Protein AF-A0A957AL69-F1 (afdb_monomer)

Foldseek 3Di:
DDPPPDDDDDPVDDCVQLVVLVVQLLVQDDPVLNVQADDDPPDCLVVQDDPDPPRDHGHDDCVPDDPSSNVSVLSSQCSVDPVVRSVVVVVVVVVVVVVVVVVVVVVVD

Solvent-accessible surface area (backbone atoms only — not comparable to full-atom values): 6828 Å² total; per-residue (Å²): 134,74,83,76,81,76,71,91,72,87,83,86,74,76,62,61,63,38,51,54,29,46,54,52,28,56,68,60,45,53,72,72,53,43,66,46,56,58,72,66,95,84,44,68,69,80,7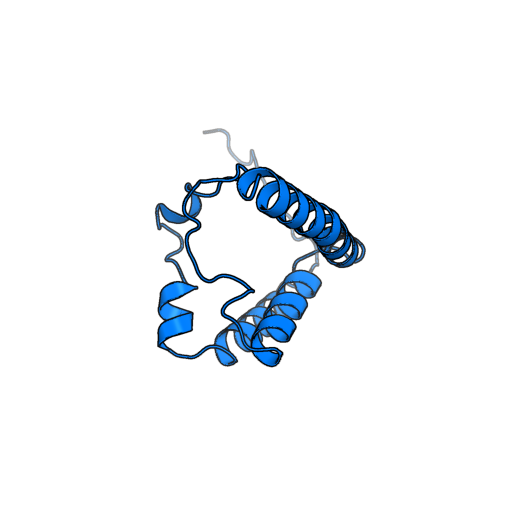3,64,76,71,94,61,89,88,64,81,74,82,57,68,58,76,84,79,44,54,72,71,38,40,50,30,49,49,48,27,45,45,53,69,36,58,89,65,43,38,61,49,55,56,57,57,50,50,60,56,51,52,52,53,50,53,54,54,57,63,74,74,110

Mean predicted aligned error: 5.56 Å

Radius of gyration: 17.89 Å; Cα contacts (8 Å, |Δi|>4): 41; chains: 1; bounding box: 32×36×59 Å

Secondary structure (DSSP, 8-state):
--TTSS--------SHHHHHHHHHHHHHS-HHHHHHH---TT-GGGG----STTSPPPS--TTSS-HHHHHHHHHHHHHHS-TTHHHHHHHHHHHHHHHHHHHHHHTT-

Structure (mmCIF, N/CA/C/O backbone):
data_AF-A0A957AL69-F1
#
_entry.id   AF-A0A957AL69-F1
#
loop_
_atom_site.group_PDB
_atom_site.id
_atom_site.type_symbol
_atom_site.label_atom_id
_atom_site.label_alt_id
_atom_site.label_comp_id
_atom_site.label_asym_id
_atom_site.label_entity_id
_atom_site.label_seq_id
_atom_site.pdbx_PDB_ins_code
_atom_site.Cartn_x
_atom_site.Cartn_y
_atom_site.Cartn_z
_atom_site.occupancy
_atom_site.B_iso_or_equiv
_atom_site.auth_seq_id
_atom_site.auth_comp_id
_atom_site.auth_asym_id
_atom_site.auth_atom_id
_atom_site.pdbx_PDB_model_num
ATOM 1 N N . MET A 1 1 ? 9.185 11.986 -33.113 1.00 76.38 1 MET A N 1
ATOM 2 C CA . MET A 1 1 ? 9.188 10.842 -32.175 1.00 76.38 1 MET A CA 1
ATOM 3 C C . MET A 1 1 ? 10.209 9.848 -32.711 1.00 76.38 1 MET A C 1
ATOM 5 O O . MET A 1 1 ? 10.148 9.580 -33.903 1.00 76.38 1 MET A O 1
ATOM 9 N N . ILE A 1 2 ? 11.194 9.415 -31.918 1.00 88.19 2 ILE A N 1
ATOM 10 C CA . ILE A 1 2 ? 12.228 8.470 -32.382 1.00 88.19 2 ILE A CA 1
ATOM 11 C C . ILE A 1 2 ? 11.647 7.048 -32.269 1.00 88.19 2 ILE A C 1
ATOM 13 O O . ILE A 1 2 ? 11.209 6.701 -31.169 1.00 88.19 2 ILE A O 1
ATOM 17 N N . PRO A 1 3 ? 11.593 6.250 -33.354 1.00 87.31 3 PRO A N 1
ATOM 18 C CA . PRO A 1 3 ? 11.172 4.850 -33.282 1.00 87.31 3 PRO A CA 1
ATOM 19 C C . PRO A 1 3 ? 12.051 4.056 -32.306 1.00 87.31 3 PRO A C 1
ATOM 21 O O . PRO A 1 3 ? 13.255 4.290 -32.248 1.00 87.31 3 PRO A O 1
ATOM 24 N N . ASP A 1 4 ? 11.453 3.143 -31.539 1.00 84.44 4 ASP A N 1
ATOM 25 C CA . ASP A 1 4 ? 12.160 2.202 -30.653 1.00 84.44 4 ASP A CA 1
ATOM 26 C C . ASP A 1 4 ? 13.076 2.830 -29.585 1.00 84.44 4 ASP A C 1
ATOM 28 O O . ASP A 1 4 ? 14.027 2.204 -29.127 1.00 84.44 4 ASP A O 1
ATOM 32 N N . LEU A 1 5 ? 12.787 4.055 -29.129 1.00 89.44 5 LEU A N 1
ATOM 33 C CA . LEU A 1 5 ? 13.567 4.703 -28.063 1.00 89.44 5 LEU A CA 1
ATOM 34 C C . LEU A 1 5 ? 13.468 3.964 -26.707 1.00 89.44 5 LEU A C 1
ATOM 36 O O . LEU A 1 5 ? 14.386 4.051 -25.895 1.00 89.44 5 LEU A O 1
ATOM 40 N N . PHE A 1 6 ? 12.375 3.222 -26.477 1.00 87.94 6 PHE A N 1
ATOM 41 C CA . PHE A 1 6 ? 12.136 2.413 -25.273 1.00 87.94 6 PHE A CA 1
ATOM 42 C C . PHE A 1 6 ? 11.544 1.042 -25.645 1.00 87.94 6 PHE A C 1
ATOM 44 O O . PHE A 1 6 ? 10.335 0.834 -25.512 1.00 87.94 6 PHE A O 1
ATOM 51 N N . PRO A 1 7 ? 12.365 0.109 -26.156 1.00 85.38 7 PRO A N 1
ATOM 52 C CA . PRO A 1 7 ? 11.895 -1.218 -26.529 1.00 85.38 7 PRO A CA 1
ATOM 53 C C . PRO A 1 7 ? 11.391 -1.981 -25.297 1.00 85.38 7 PRO A C 1
ATOM 55 O O . PRO A 1 7 ? 12.017 -1.980 -24.234 1.00 85.38 7 PRO A O 1
ATOM 58 N N . LEU A 1 8 ? 10.239 -2.642 -25.434 1.00 87.75 8 LEU A N 1
ATOM 59 C CA . LEU A 1 8 ? 9.688 -3.487 -24.377 1.00 87.75 8 LEU A CA 1
ATOM 60 C C . LEU A 1 8 ? 10.483 -4.794 -24.305 1.00 87.75 8 LEU A C 1
ATOM 62 O O . LEU A 1 8 ? 10.461 -5.599 -25.234 1.00 87.75 8 LEU A O 1
ATOM 66 N N . HIS A 1 9 ? 11.149 -5.023 -23.176 1.00 86.75 9 HIS A N 1
ATOM 67 C CA . HIS A 1 9 ? 11.858 -6.267 -22.895 1.00 86.75 9 HIS A CA 1
ATOM 68 C C . HIS A 1 9 ? 11.143 -7.051 -21.798 1.00 86.75 9 HIS A C 1
ATOM 70 O O . HIS A 1 9 ? 10.873 -6.529 -20.715 1.00 86.75 9 HIS A O 1
ATOM 76 N N . ALA A 1 10 ? 10.864 -8.328 -22.059 1.00 86.31 10 ALA A N 1
ATOM 77 C CA . ALA A 1 10 ? 10.359 -9.225 -21.033 1.00 86.31 10 ALA A CA 1
ATOM 78 C C . ALA A 1 10 ? 11.459 -9.481 -19.993 1.00 86.31 10 ALA A C 1
ATOM 80 O O . ALA A 1 10 ? 12.538 -9.965 -20.323 1.00 86.31 10 ALA A O 1
ATOM 81 N N . THR A 1 11 ? 11.177 -9.181 -18.728 1.00 85.38 11 THR A N 1
ATOM 82 C CA . THR A 1 11 ? 12.113 -9.420 -17.618 1.00 85.38 11 THR A CA 1
ATOM 83 C C . THR A 1 11 ? 12.021 -10.842 -17.061 1.00 85.38 11 THR A C 1
ATOM 85 O O . THR A 1 11 ? 12.822 -11.220 -16.213 1.00 85.38 11 THR A O 1
ATOM 88 N N . GLY A 1 12 ? 11.025 -11.628 -17.492 1.00 87.56 12 GLY A N 1
ATOM 89 C CA . GLY A 1 12 ? 10.726 -12.961 -16.951 1.00 87.56 12 GLY A CA 1
ATOM 90 C C . GLY A 1 12 ? 10.102 -12.949 -15.549 1.00 87.56 12 GLY A C 1
ATOM 91 O O . GLY A 1 12 ? 9.756 -14.004 -15.024 1.00 87.56 12 GLY A O 1
ATOM 92 N N . VAL A 1 13 ? 9.921 -11.770 -14.946 1.00 85.88 13 VAL A N 1
ATOM 93 C CA . VAL A 1 13 ? 9.309 -11.614 -13.624 1.00 85.88 13 VAL A CA 1
ATOM 94 C C . VAL A 1 13 ? 7.789 -11.585 -13.768 1.00 85.88 13 VAL A C 1
ATOM 96 O O . VAL A 1 13 ? 7.237 -10.754 -14.489 1.00 85.88 13 VAL A O 1
ATOM 99 N N . SER A 1 14 ? 7.102 -12.490 -13.070 1.00 90.94 14 SER A N 1
ATOM 100 C CA . SER A 1 14 ? 5.637 -12.524 -13.050 1.00 90.94 14 SER A CA 1
ATOM 101 C C . SER A 1 14 ? 5.069 -11.432 -12.146 1.00 90.94 14 SER A C 1
ATOM 103 O O . SER A 1 14 ? 5.496 -11.274 -11.005 1.00 90.94 14 SER A O 1
ATOM 105 N N . THR A 1 15 ? 4.036 -10.739 -12.620 1.00 92.88 15 THR A N 1
ATOM 106 C CA . THR A 1 15 ? 3.234 -9.797 -11.821 1.00 92.88 15 THR A CA 1
ATOM 107 C C . THR A 1 15 ? 2.103 -10.482 -11.045 1.00 92.88 15 THR A C 1
ATOM 109 O O . THR A 1 15 ? 1.413 -9.835 -10.258 1.00 92.88 15 THR A O 1
ATOM 112 N N . GLY A 1 16 ? 1.913 -11.794 -11.230 1.00 96.50 16 GLY A N 1
ATOM 113 C CA . GLY A 1 16 ? 0.860 -12.578 -10.577 1.00 96.50 16 GLY A CA 1
ATOM 114 C C . GLY A 1 16 ? 0.828 -12.449 -9.047 1.00 96.50 16 GLY A C 1
ATOM 115 O O . GLY A 1 16 ? -0.250 -12.189 -8.513 1.00 96.50 16 GLY A O 1
ATOM 116 N N . PRO A 1 17 ? 1.969 -12.562 -8.336 1.00 96.00 17 PRO A N 1
ATOM 117 C CA . PRO A 1 17 ? 2.004 -12.403 -6.881 1.00 96.00 17 PRO A CA 1
ATOM 118 C C . PRO A 1 17 ? 1.544 -11.019 -6.406 1.00 96.00 17 PRO A C 1
ATOM 120 O O . PRO A 1 17 ? 0.773 -10.925 -5.455 1.00 96.00 17 PRO A O 1
ATOM 123 N N . VAL A 1 18 ? 1.957 -9.950 -7.100 1.00 96.94 18 VAL A N 1
ATOM 124 C CA . VAL A 1 18 ? 1.544 -8.571 -6.783 1.00 96.94 18 VAL A CA 1
ATOM 125 C C . VAL A 1 18 ? 0.038 -8.407 -6.972 1.00 96.94 18 VAL A C 1
ATOM 127 O O . VAL A 1 18 ? -0.633 -7.852 -6.105 1.00 96.94 18 VAL A O 1
ATOM 130 N N . ARG A 1 19 ? -0.510 -8.943 -8.073 1.00 97.88 19 ARG A N 1
ATOM 131 C CA . ARG A 1 19 ? -1.953 -8.904 -8.342 1.00 97.88 19 ARG A CA 1
ATOM 132 C C . ARG A 1 19 ? -2.746 -9.616 -7.246 1.00 97.88 19 ARG A C 1
ATOM 134 O O . ARG A 1 19 ? -3.680 -9.033 -6.710 1.00 97.88 19 ARG A O 1
ATOM 141 N N . ALA A 1 20 ? -2.345 -10.835 -6.885 1.00 98.38 20 ALA A N 1
ATOM 142 C CA . ALA A 1 20 ? -3.022 -11.619 -5.854 1.00 98.38 20 ALA A CA 1
ATOM 143 C C . ALA A 1 20 ? -2.991 -10.924 -4.481 1.00 98.38 20 ALA A C 1
ATOM 145 O O . ALA A 1 20 ? -4.005 -10.878 -3.787 1.00 98.38 20 ALA A O 1
ATOM 146 N N . ALA A 1 21 ? -1.855 -10.327 -4.102 1.00 98.44 21 ALA A N 1
ATOM 147 C CA . ALA A 1 21 ? -1.755 -9.550 -2.868 1.00 98.44 21 ALA A CA 1
ATOM 148 C C . ALA A 1 21 ? -2.638 -8.288 -2.904 1.00 98.44 21 ALA A C 1
ATOM 150 O O . ALA A 1 21 ? -3.254 -7.938 -1.899 1.00 98.44 21 ALA A O 1
ATOM 151 N N . GLY A 1 22 ? -2.745 -7.632 -4.065 1.00 98.06 22 GLY A N 1
ATOM 152 C CA . GLY A 1 22 ? -3.633 -6.486 -4.266 1.00 98.06 22 GLY A CA 1
ATOM 153 C C . GLY A 1 22 ? -5.107 -6.859 -4.117 1.00 98.06 22 GLY A C 1
ATOM 154 O O . GLY A 1 22 ? -5.839 -6.196 -3.388 1.00 98.06 22 GLY A O 1
ATOM 155 N N . GLU A 1 23 ? -5.531 -7.958 -4.742 1.00 98.31 23 GLU A N 1
ATOM 156 C CA . GLU A 1 23 ? -6.887 -8.502 -4.606 1.00 98.31 23 GLU A CA 1
ATOM 157 C C . GLU A 1 23 ? -7.208 -8.851 -3.143 1.00 98.31 23 GLU A C 1
ATOM 159 O O . GLU A 1 23 ? -8.276 -8.489 -2.649 1.00 98.31 23 GLU A O 1
ATOM 164 N N . ALA A 1 24 ? -6.271 -9.481 -2.424 1.00 98.62 24 ALA A N 1
ATOM 165 C CA . ALA A 1 24 ? -6.426 -9.811 -1.007 1.00 98.62 24 ALA A CA 1
ATOM 166 C C . ALA A 1 24 ? -6.527 -8.561 -0.115 1.00 98.62 24 ALA A C 1
ATOM 168 O O . ALA A 1 24 ? -7.402 -8.490 0.752 1.00 98.62 24 ALA A O 1
ATOM 169 N N . PHE A 1 25 ? -5.683 -7.550 -0.348 1.00 98.44 25 PHE A N 1
ATOM 170 C CA . PHE A 1 25 ? -5.768 -6.273 0.359 1.00 98.44 25 PHE A CA 1
ATOM 171 C C . PHE A 1 25 ? -7.124 -5.609 0.130 1.00 98.44 25 PHE A C 1
ATOM 173 O O . PHE A 1 25 ? -7.807 -5.277 1.098 1.00 98.44 25 PHE A O 1
ATOM 180 N N . LEU A 1 26 ? -7.563 -5.490 -1.125 1.00 98.06 26 LEU A N 1
ATOM 181 C CA . LEU A 1 26 ? -8.866 -4.907 -1.428 1.00 98.06 26 LEU A CA 1
ATOM 182 C C . LEU A 1 26 ? -9.985 -5.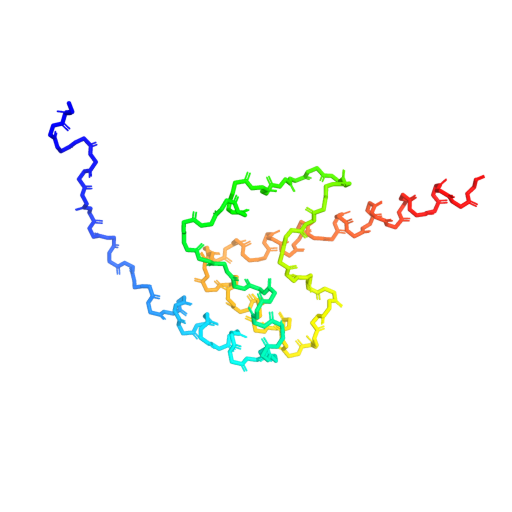701 -0.762 1.00 98.06 26 LEU A C 1
ATOM 184 O O . LEU A 1 26 ? -10.837 -5.094 -0.124 1.00 98.06 26 LEU A O 1
ATOM 188 N N . ALA A 1 27 ? -9.959 -7.036 -0.831 1.00 98.31 27 ALA A N 1
AT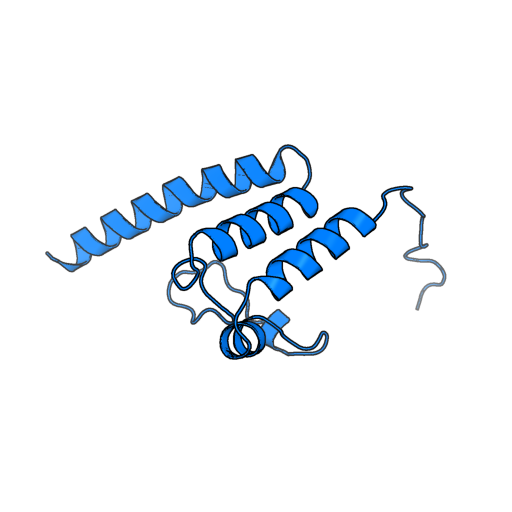OM 189 C CA . ALA A 1 27 ? -10.945 -7.904 -0.191 1.00 98.31 27 ALA A CA 1
ATOM 190 C C . ALA A 1 27 ? -11.092 -7.660 1.321 1.00 98.31 27 ALA A C 1
ATOM 192 O O . ALA A 1 27 ? -12.211 -7.767 1.820 1.00 98.31 27 ALA A O 1
ATOM 193 N N . SER A 1 28 ? -10.017 -7.274 2.017 1.00 98.31 28 SER A N 1
ATOM 194 C CA . SER A 1 28 ? -10.038 -6.962 3.455 1.00 98.31 28 SER A CA 1
ATOM 195 C C . SER A 1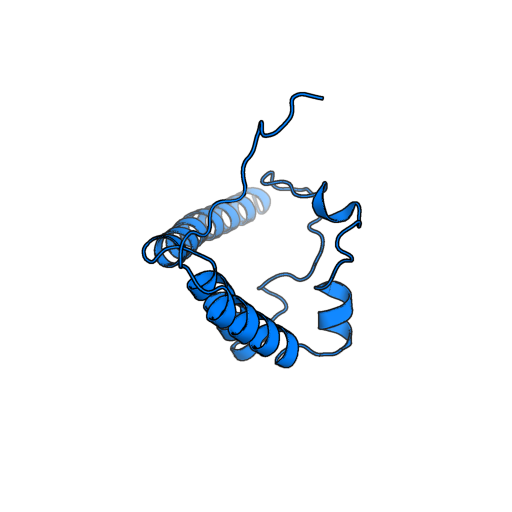 28 ? -10.753 -5.648 3.811 1.00 98.31 28 SER A C 1
ATOM 197 O O . SER A 1 28 ? -11.146 -5.443 4.962 1.00 98.31 28 SER A O 1
ATOM 199 N N . LEU A 1 29 ? -10.929 -4.741 2.847 1.00 98.19 29 LEU A N 1
ATOM 200 C CA . LEU A 1 29 ? -11.501 -3.417 3.078 1.00 98.19 29 LEU A CA 1
ATOM 201 C C . LEU A 1 29 ? -13.033 -3.440 3.047 1.00 98.19 29 LEU A C 1
ATOM 203 O O . LEU A 1 29 ? -13.660 -4.136 2.246 1.00 98.19 29 LEU A O 1
ATOM 207 N N . THR A 1 30 ? -13.660 -2.603 3.868 1.00 98.06 30 THR A N 1
ATOM 208 C CA . THR A 1 30 ? -15.084 -2.273 3.693 1.00 98.06 30 THR A CA 1
ATOM 209 C C . THR A 1 30 ? -15.304 -1.507 2.389 1.00 98.06 30 THR A C 1
ATOM 211 O O . THR A 1 30 ? -14.370 -0.929 1.836 1.00 98.06 30 THR A O 1
ATOM 214 N N . GLU A 1 31 ? -16.544 -1.460 1.905 1.00 97.19 31 GLU A N 1
ATOM 215 C CA . GLU A 1 31 ? -16.878 -0.711 0.687 1.00 97.19 31 GLU A CA 1
ATOM 216 C C . GLU A 1 31 ? -16.482 0.771 0.793 1.00 97.19 31 GLU A C 1
ATOM 218 O O . GLU A 1 31 ? -15.807 1.303 -0.084 1.00 97.19 31 GLU A O 1
ATOM 223 N N . THR A 1 32 ? -16.789 1.417 1.920 1.00 96.88 32 THR A N 1
ATOM 224 C CA . THR A 1 32 ? -16.397 2.812 2.166 1.00 96.88 32 THR A CA 1
ATOM 225 C C . THR A 1 32 ? -14.878 2.993 2.164 1.00 96.88 32 THR A C 1
ATOM 227 O O . THR A 1 32 ? -14.372 3.942 1.575 1.00 96.88 32 THR A O 1
ATOM 230 N N . GLN A 1 33 ? -14.124 2.073 2.769 1.00 97.31 33 GLN A N 1
ATOM 231 C CA . GLN A 1 33 ? -12.659 2.137 2.744 1.00 97.31 33 GLN A CA 1
ATOM 232 C C . GLN A 1 33 ? -12.094 1.930 1.331 1.00 97.31 33 GLN A C 1
ATOM 234 O O . GLN A 1 33 ? -11.125 2.595 0.975 1.00 97.31 33 GLN A O 1
ATOM 239 N N . ARG A 1 34 ? -12.696 1.057 0.506 1.00 96.31 34 ARG A N 1
ATOM 240 C CA . ARG A 1 34 ? -12.291 0.877 -0.902 1.00 96.31 34 ARG A CA 1
ATOM 241 C C . ARG A 1 34 ? -12.487 2.152 -1.705 1.00 96.31 34 ARG A C 1
ATOM 243 O O . ARG A 1 34 ? -11.580 2.525 -2.438 1.00 96.31 34 ARG A O 1
ATOM 250 N N . GLN A 1 35 ? -13.623 2.825 -1.533 1.00 95.00 35 GLN A N 1
ATOM 251 C CA . GLN A 1 35 ? -13.908 4.099 -2.201 1.00 95.00 35 GLN A CA 1
ATOM 252 C C . GLN A 1 35 ? -12.893 5.183 -1.827 1.00 95.00 35 GLN A C 1
ATOM 254 O O . GLN A 1 35 ? -12.515 5.981 -2.674 1.00 95.00 35 GLN A O 1
ATOM 259 N N . THR A 1 36 ? -12.407 5.180 -0.584 1.00 94.69 36 THR A N 1
ATOM 260 C CA . THR A 1 36 ? -11.339 6.090 -0.152 1.00 94.69 36 THR A CA 1
ATOM 261 C C . THR A 1 36 ? -9.961 5.670 -0.671 1.00 94.69 36 THR A C 1
ATOM 263 O O . THR A 1 36 ? -9.126 6.528 -0.929 1.00 94.69 36 THR A O 1
ATOM 266 N N . ALA A 1 37 ? -9.678 4.370 -0.792 1.00 94.06 37 ALA A N 1
ATOM 267 C CA . ALA A 1 37 ? -8.345 3.857 -1.122 1.00 94.06 37 ALA A CA 1
ATOM 268 C C . ALA A 1 37 ? -8.058 3.736 -2.631 1.00 94.06 37 ALA A C 1
ATOM 270 O O . ALA A 1 37 ? -6.889 3.700 -3.019 1.00 94.06 37 ALA A O 1
ATOM 271 N N . LEU A 1 38 ? -9.092 3.627 -3.468 1.00 95.19 38 LEU A N 1
ATOM 272 C CA . LEU A 1 38 ? -8.965 3.420 -4.909 1.00 95.19 38 LEU A CA 1
ATOM 273 C C . LEU A 1 38 ? -9.114 4.726 -5.685 1.00 95.19 38 LEU A C 1
ATOM 275 O O . LEU A 1 38 ? -10.044 5.493 -5.462 1.00 95.19 38 LEU A O 1
ATOM 279 N N . PHE A 1 39 ? -8.235 4.907 -6.667 1.00 94.94 39 PHE A N 1
ATOM 280 C CA . PHE A 1 39 ? -8.269 6.022 -7.606 1.00 94.94 39 PHE A CA 1
ATOM 281 C C . PHE A 1 39 ? -8.255 5.485 -9.042 1.00 94.94 39 PHE A C 1
ATOM 283 O O . PHE A 1 39 ? -7.550 4.502 -9.309 1.00 94.94 39 PHE A O 1
ATOM 290 N N . PRO A 1 40 ? -8.989 6.113 -9.978 1.00 95.62 40 PRO A N 1
ATOM 291 C CA . PRO A 1 40 ? -8.788 5.903 -11.407 1.00 95.62 40 PRO A CA 1
ATOM 292 C C . PRO A 1 40 ? -7.317 6.092 -11.809 1.00 95.62 40 PRO A C 1
ATOM 294 O O . PRO A 1 40 ? -6.568 6.839 -11.178 1.00 95.62 40 PRO A O 1
ATOM 297 N N . VAL A 1 41 ? -6.878 5.405 -12.865 1.00 94.31 41 VAL A N 1
ATOM 298 C CA . VAL A 1 41 ? -5.475 5.461 -13.325 1.00 94.31 41 VAL A CA 1
ATOM 299 C C . VAL A 1 41 ? -5.089 6.833 -13.894 1.00 94.31 41 VAL A C 1
ATOM 301 O O . VAL A 1 41 ? -3.914 7.187 -13.928 1.00 94.31 41 VAL A O 1
ATOM 304 N N . ASP A 1 42 ? -6.077 7.602 -14.341 1.00 95.06 42 ASP A N 1
ATOM 305 C CA . ASP A 1 42 ? -5.960 8.942 -14.910 1.00 95.06 42 ASP A CA 1
ATOM 306 C C . ASP A 1 42 ? -6.277 10.064 -13.908 1.00 95.06 42 ASP A C 1
ATOM 308 O O . ASP A 1 42 ? -6.229 11.238 -14.276 1.00 95.06 42 ASP A O 1
ATOM 312 N N . ASP A 1 43 ? -6.547 9.720 -12.645 1.00 96.12 43 ASP A N 1
ATOM 313 C CA . ASP A 1 43 ? -6.877 10.678 -11.591 1.00 96.12 43 ASP A CA 1
ATOM 314 C C . ASP A 1 43 ? -5.689 11.604 -11.259 1.00 96.12 43 ASP A C 1
ATOM 316 O O . ASP A 1 43 ? -4.531 11.179 -11.167 1.00 96.12 43 ASP A O 1
ATOM 320 N N . ASP A 1 44 ? -5.968 12.886 -11.021 1.00 93.81 44 ASP A N 1
ATOM 321 C CA . ASP A 1 44 ? -4.958 13.863 -10.611 1.00 93.81 44 ASP A CA 1
ATOM 322 C C . ASP A 1 44 ? -4.360 13.567 -9.229 1.00 93.81 44 ASP A C 1
ATOM 324 O O . ASP A 1 44 ? -3.242 14.004 -8.947 1.00 93.81 44 ASP A O 1
ATOM 328 N N . ALA A 1 45 ? -5.031 12.773 -8.386 1.00 91.12 45 ALA A N 1
ATOM 329 C CA . ALA A 1 45 ? -4.533 12.330 -7.085 1.00 91.12 45 ALA A CA 1
ATOM 330 C C . ALA A 1 45 ? -3.132 11.695 -7.163 1.00 91.12 45 ALA A C 1
ATOM 332 O O . ALA A 1 45 ? -2.315 11.902 -6.262 1.00 91.12 45 ALA A O 1
ATOM 333 N N . TRP A 1 46 ? -2.803 11.012 -8.269 1.00 90.12 46 TRP A N 1
ATOM 334 C CA . TRP A 1 46 ? -1.473 10.434 -8.512 1.00 90.12 46 TRP A CA 1
ATOM 335 C C . TRP A 1 46 ? -0.350 11.480 -8.579 1.00 90.12 46 TRP A C 1
ATOM 337 O O . TRP A 1 46 ? 0.818 11.154 -8.363 1.00 90.12 46 TRP A O 1
ATOM 347 N N . ARG A 1 47 ? -0.689 12.746 -8.848 1.00 91.56 47 ARG A N 1
ATOM 348 C CA . ARG A 1 47 ? 0.242 13.884 -8.931 1.00 91.56 47 ARG A CA 1
ATOM 349 C C . ARG A 1 47 ? 0.322 14.690 -7.631 1.00 91.56 47 ARG A C 1
ATOM 351 O O . ARG A 1 47 ? 1.170 15.570 -7.525 1.00 91.56 47 ARG A O 1
ATOM 358 N N . LEU A 1 48 ? -0.532 14.399 -6.646 1.00 89.75 48 LEU A N 1
ATOM 359 C CA . LEU A 1 48 ? -0.648 15.156 -5.391 1.00 89.75 48 LEU A CA 1
ATOM 360 C C . LEU A 1 48 ? 0.132 14.535 -4.221 1.00 89.75 48 LEU A C 1
ATOM 362 O O . LEU A 1 48 ? -0.021 14.955 -3.071 1.00 89.75 48 LEU A O 1
ATOM 366 N N . TRP A 1 49 ? 0.979 13.536 -4.480 1.00 87.06 49 TRP A N 1
ATOM 367 C CA . TRP A 1 49 ? 1.822 12.949 -3.443 1.00 87.06 49 TRP A CA 1
ATOM 368 C C . TRP A 1 49 ? 2.923 13.921 -2.987 1.00 87.06 49 TRP A C 1
ATOM 370 O O . TRP A 1 49 ? 3.593 14.558 -3.797 1.00 87.06 49 TRP A O 1
ATOM 380 N N . SER A 1 50 ? 3.140 14.000 -1.672 1.00 89.00 50 SER A N 1
ATOM 381 C CA . SER A 1 50 ? 4.200 14.800 -1.054 1.00 89.00 50 SER A CA 1
ATOM 382 C C . SER A 1 50 ? 4.790 14.063 0.145 1.00 89.00 50 SER A C 1
ATOM 384 O O . SER A 1 50 ? 4.061 13.521 0.981 1.00 89.00 50 SER A O 1
ATOM 386 N N . ASN A 1 51 ? 6.119 14.068 0.257 1.00 84.56 51 ASN A N 1
ATOM 387 C CA . ASN A 1 51 ? 6.845 13.583 1.432 1.00 84.56 51 ASN A CA 1
ATOM 388 C C . ASN A 1 51 ? 7.002 14.653 2.526 1.00 84.56 51 ASN A C 1
ATOM 390 O O . ASN A 1 51 ? 7.567 14.361 3.575 1.00 84.56 51 ASN A O 1
ATOM 394 N N . VAL A 1 52 ? 6.504 15.873 2.302 1.00 84.81 52 VAL A N 1
ATOM 395 C CA . VAL A 1 52 ? 6.557 16.966 3.278 1.00 84.81 52 VAL A CA 1
ATOM 396 C C . VAL A 1 52 ? 5.400 16.839 4.273 1.00 84.81 52 VAL A C 1
ATOM 398 O O . VAL A 1 52 ? 4.252 16.538 3.909 1.00 84.81 52 VAL A O 1
ATOM 401 N N . ASP A 1 53 ? 5.701 17.051 5.552 1.00 77.81 53 ASP A N 1
ATOM 402 C CA . ASP A 1 53 ? 4.706 17.086 6.623 1.00 77.81 53 ASP A CA 1
ATOM 403 C C . ASP A 1 53 ? 3.771 18.300 6.463 1.00 77.81 53 ASP A C 1
ATOM 405 O O . ASP A 1 53 ? 4.199 19.387 6.084 1.00 77.81 53 ASP A O 1
ATOM 409 N N . GLY A 1 54 ? 2.478 18.123 6.753 1.00 78.12 54 GLY A N 1
ATOM 410 C CA . GLY A 1 54 ? 1.467 19.192 6.685 1.00 78.12 54 GLY A CA 1
ATOM 411 C C . GLY A 1 54 ? 0.608 19.215 5.414 1.00 78.12 54 GLY A C 1
ATOM 412 O O . GLY A 1 54 ? -0.457 19.824 5.428 1.00 78.12 54 GLY A O 1
ATOM 413 N N . TYR A 1 55 ? 0.996 18.502 4.352 1.00 85.81 55 TYR A N 1
ATOM 414 C CA . TYR A 1 55 ? 0.113 18.270 3.200 1.00 85.81 55 TYR A CA 1
ATOM 415 C C . TYR A 1 55 ? -0.984 17.256 3.540 1.00 85.81 55 TYR A C 1
ATOM 417 O O . TYR A 1 55 ? -0.694 16.194 4.104 1.00 85.81 55 TYR A O 1
ATOM 425 N N . GLN A 1 56 ? -2.223 17.539 3.131 1.00 86.88 56 GLN A N 1
ATOM 426 C CA . GLN A 1 56 ? -3.318 16.575 3.219 1.00 86.88 56 GLN A CA 1
ATOM 427 C C . GLN A 1 56 ? -2.998 15.353 2.350 1.00 86.88 56 GLN A C 1
ATOM 429 O O . GLN A 1 56 ? -2.746 15.477 1.152 1.00 86.88 56 GLN A O 1
ATOM 434 N N . ARG A 1 57 ? -2.969 14.170 2.969 1.00 88.94 57 ARG A N 1
ATOM 435 C CA . ARG A 1 57 ? -2.730 12.910 2.262 1.00 88.94 57 ARG A CA 1
ATOM 436 C C . ARG A 1 57 ? -4.039 12.440 1.634 1.00 88.94 57 ARG A C 1
ATOM 438 O O . ARG A 1 57 ? -5.060 12.411 2.314 1.00 88.94 57 ARG A O 1
ATOM 445 N N . GLN A 1 58 ? -3.983 12.094 0.351 1.00 91.69 58 GLN A N 1
ATOM 446 C CA . GLN A 1 58 ? -5.073 11.400 -0.330 1.00 91.69 58 GLN A CA 1
ATOM 447 C C . GLN A 1 58 ? -5.065 9.925 0.075 1.00 91.69 58 GLN A C 1
ATOM 449 O O . GLN A 1 58 ? -4.020 9.380 0.444 1.00 91.69 58 GLN A O 1
ATOM 454 N N . GLY A 1 59 ? -6.218 9.277 -0.030 1.00 92.81 59 GLY A N 1
ATOM 455 C CA . GLY A 1 59 ? -6.347 7.863 0.281 1.00 92.81 59 GLY A CA 1
ATOM 456 C C . GLY A 1 59 ? -6.604 7.588 1.758 1.00 92.81 59 GLY A C 1
ATOM 457 O O . GLY A 1 59 ? -6.971 8.469 2.533 1.00 92.81 59 GLY A O 1
ATOM 458 N N . MET A 1 60 ? -6.407 6.329 2.139 1.00 93.19 60 MET A N 1
ATO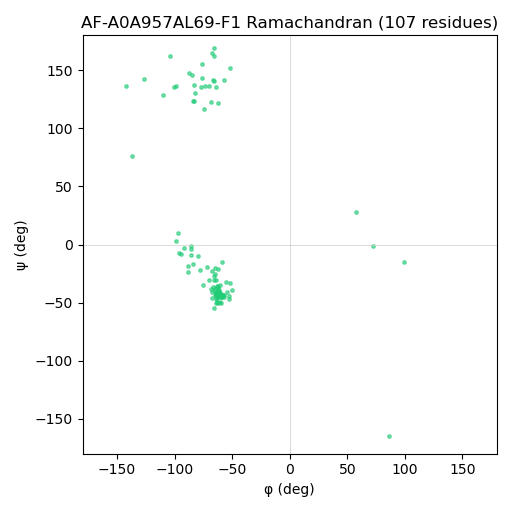M 459 C CA . MET A 1 60 ? -6.646 5.838 3.493 1.00 93.19 60 MET A CA 1
ATOM 460 C C . MET A 1 60 ? -5.336 5.717 4.280 1.00 93.19 60 MET A C 1
ATOM 462 O O . MET A 1 60 ? -4.342 5.184 3.783 1.00 93.19 60 MET A O 1
ATOM 466 N N . SER A 1 61 ? -5.326 6.161 5.538 1.00 92.44 61 SER A N 1
ATOM 467 C CA . SER A 1 61 ? -4.182 5.973 6.428 1.00 92.44 61 SER A CA 1
ATOM 468 C C . SER A 1 61 ? -4.102 4.539 6.958 1.00 92.44 61 SER A C 1
ATOM 470 O O . SER A 1 61 ? -5.099 3.967 7.391 1.00 92.44 61 SER A O 1
ATOM 472 N N . LEU A 1 62 ? -2.884 3.999 7.101 1.00 93.44 62 LEU A N 1
ATOM 473 C CA . LEU A 1 62 ? -2.637 2.746 7.841 1.00 93.44 62 LEU A CA 1
ATOM 474 C C . LEU A 1 62 ? -3.090 2.806 9.318 1.00 93.44 62 LEU A C 1
ATOM 476 O O . LEU A 1 62 ? -3.162 1.775 9.989 1.00 93.44 62 LEU A O 1
ATOM 480 N N . ARG A 1 63 ? -3.344 4.008 9.857 1.00 91.88 63 ARG A N 1
ATOM 481 C CA . ARG A 1 63 ? -3.879 4.207 11.217 1.00 91.88 63 ARG A CA 1
ATOM 482 C C . ARG A 1 63 ? -5.382 3.958 11.313 1.00 91.88 63 ARG A C 1
ATOM 484 O O . ARG A 1 63 ? -5.868 3.710 12.407 1.00 91.88 63 ARG A O 1
ATOM 491 N N . GLU A 1 64 ? -6.089 4.047 10.193 1.00 94.19 64 GLU A N 1
ATOM 492 C CA . GLU A 1 64 ? -7.541 3.857 10.100 1.00 94.19 64 GLU A CA 1
ATOM 493 C C . GLU A 1 64 ? -7.909 2.398 9.782 1.00 94.19 64 GLU A C 1
ATOM 495 O O . GLU A 1 64 ? -9.086 2.054 9.700 1.00 94.19 64 GLU A O 1
ATOM 500 N N . MET A 1 65 ? -6.904 1.544 9.572 1.00 97.06 65 MET A N 1
ATOM 501 C CA . MET A 1 65 ? -7.060 0.124 9.263 1.00 97.06 65 MET A CA 1
ATOM 502 C C . MET A 1 65 ? -7.148 -0.724 10.534 1.00 97.06 65 MET A C 1
ATOM 504 O O . MET A 1 65 ? -6.479 -0.432 11.530 1.00 97.06 65 MET A O 1
ATOM 508 N N . SER A 1 66 ? -7.914 -1.818 10.466 1.00 98.19 66 SER A N 1
ATOM 509 C CA . SER A 1 66 ? -7.799 -2.912 11.438 1.00 98.19 66 SER A CA 1
ATOM 510 C C . SER A 1 66 ? -6.442 -3.616 11.319 1.00 98.19 66 SER A C 1
ATOM 512 O O . SER A 1 66 ? -5.701 -3.406 10.354 1.00 98.19 66 SER A O 1
ATOM 514 N N . ASP A 1 67 ? -6.111 -4.473 12.286 1.00 98.06 67 ASP A N 1
ATOM 515 C CA . ASP A 1 67 ? -4.870 -5.252 12.244 1.00 98.06 67 ASP A CA 1
ATOM 516 C C . ASP A 1 67 ? -4.790 -6.138 10.992 1.00 98.06 67 ASP A C 1
ATOM 518 O O . ASP A 1 67 ? -3.783 -6.091 10.287 1.00 98.06 67 ASP A O 1
ATOM 522 N N . ASP A 1 68 ? -5.876 -6.833 10.643 1.00 98.06 68 ASP A N 1
ATOM 523 C CA . ASP A 1 68 ? -5.937 -7.700 9.457 1.00 98.06 68 ASP A CA 1
ATOM 524 C C . ASP A 1 68 ? -5.767 -6.918 8.145 1.00 98.06 68 ASP A C 1
ATOM 526 O O . ASP A 1 68 ? -5.033 -7.331 7.247 1.00 98.06 68 ASP A O 1
ATOM 530 N N . GLN A 1 69 ? -6.412 -5.752 8.034 1.00 98.44 69 GLN A N 1
ATOM 531 C CA . GLN A 1 69 ? -6.300 -4.880 6.857 1.00 98.44 69 GLN A CA 1
ATOM 532 C C . GLN A 1 69 ? -4.878 -4.349 6.689 1.00 98.44 69 GLN A C 1
ATOM 534 O O . GLN A 1 69 ? -4.332 -4.294 5.584 1.00 98.44 69 GLN A O 1
ATOM 539 N N . ARG A 1 70 ? -4.265 -3.965 7.807 1.00 97.81 70 ARG A N 1
ATOM 540 C CA . ARG A 1 70 ? -2.901 -3.460 7.840 1.00 97.81 70 ARG A CA 1
ATOM 541 C C . ARG A 1 70 ? -1.890 -4.554 7.500 1.00 97.81 70 ARG A C 1
ATOM 543 O O . ARG A 1 70 ? -0.939 -4.272 6.774 1.00 97.81 70 ARG A O 1
ATOM 550 N N . GLU A 1 71 ? -2.106 -5.785 7.953 1.00 98.19 71 GLU A N 1
ATOM 551 C CA . GLU A 1 71 ? -1.274 -6.926 7.563 1.00 98.19 71 GLU A CA 1
ATOM 552 C C . GLU A 1 71 ? -1.397 -7.221 6.062 1.00 98.19 71 GLU A C 1
ATOM 554 O O . GLU A 1 71 ? -0.385 -7.375 5.379 1.00 98.19 71 GLU A O 1
ATOM 559 N N . ALA A 1 72 ? -2.611 -7.178 5.504 1.00 98.38 72 ALA A N 1
ATOM 560 C CA . ALA A 1 72 ? -2.816 -7.325 4.064 1.00 98.38 72 ALA A CA 1
ATOM 561 C C . ALA A 1 72 ? -2.134 -6.202 3.252 1.00 98.38 72 ALA A C 1
ATOM 563 O O . ALA A 1 72 ? -1.534 -6.464 2.207 1.00 98.38 72 ALA A O 1
ATOM 564 N N . ALA A 1 73 ? -2.142 -4.960 3.752 1.00 97.62 73 ALA A N 1
ATOM 565 C CA . ALA A 1 73 ? -1.402 -3.851 3.147 1.00 97.62 73 ALA A CA 1
ATOM 566 C C . ALA A 1 73 ? 0.122 -4.082 3.187 1.00 97.62 73 ALA A C 1
ATOM 568 O O . ALA A 1 73 ? 0.827 -3.808 2.211 1.00 97.62 73 ALA A O 1
ATOM 569 N N . PHE A 1 74 ? 0.648 -4.613 4.296 1.00 97.44 74 PHE A N 1
ATOM 570 C CA . PHE A 1 74 ? 2.061 -4.973 4.410 1.00 97.44 74 PHE A CA 1
ATOM 571 C C . PHE A 1 74 ? 2.444 -6.126 3.476 1.00 97.44 74 PHE A C 1
ATOM 573 O O . PHE A 1 74 ? 3.494 -6.047 2.837 1.00 97.44 74 PHE A O 1
ATOM 580 N N . ALA A 1 75 ? 1.582 -7.131 3.318 1.00 97.94 75 ALA A N 1
ATOM 581 C CA . ALA A 1 75 ? 1.777 -8.217 2.361 1.00 97.94 75 ALA A CA 1
ATOM 582 C C . ALA A 1 75 ? 1.836 -7.703 0.911 1.00 97.94 75 ALA A C 1
ATOM 584 O O . ALA A 1 75 ? 2.709 -8.118 0.145 1.00 97.94 75 ALA A O 1
ATOM 585 N N . LEU A 1 76 ? 0.979 -6.742 0.544 1.00 97.81 76 LEU A N 1
ATOM 586 C CA . LEU A 1 76 ? 1.041 -6.077 -0.762 1.00 97.81 76 LEU A CA 1
ATOM 587 C C . LEU A 1 76 ? 2.371 -5.338 -0.968 1.00 97.81 76 LEU A C 1
ATOM 589 O O . LEU A 1 76 ? 2.988 -5.469 -2.029 1.00 97.81 76 LEU A O 1
ATOM 593 N N . MET A 1 77 ? 2.852 -4.599 0.036 1.00 96.81 77 MET A N 1
ATOM 594 C CA . MET A 1 77 ? 4.164 -3.948 -0.052 1.00 96.81 77 MET A CA 1
ATOM 595 C C . MET A 1 77 ? 5.300 -4.964 -0.196 1.00 96.81 77 MET A C 1
ATOM 597 O O . MET A 1 77 ? 6.181 -4.769 -1.028 1.00 96.81 77 MET A O 1
ATOM 601 N N . ALA A 1 78 ? 5.271 -6.062 0.561 1.00 96.31 78 ALA A N 1
ATOM 602 C CA . ALA A 1 78 ? 6.272 -7.121 0.467 1.00 96.31 78 ALA A CA 1
ATOM 603 C C . ALA A 1 78 ? 6.294 -7.792 -0.915 1.00 96.31 78 ALA A C 1
ATOM 605 O O . ALA A 1 78 ? 7.372 -8.046 -1.442 1.00 96.31 78 ALA A O 1
ATOM 606 N N . ALA A 1 79 ? 5.129 -8.016 -1.530 1.00 96.38 79 ALA A N 1
ATOM 607 C CA . ALA A 1 79 ? 5.038 -8.568 -2.882 1.00 96.38 79 ALA A CA 1
ATOM 608 C C . ALA A 1 79 ? 5.510 -7.583 -3.969 1.00 96.38 79 ALA A C 1
ATOM 610 O O . ALA A 1 79 ? 5.999 -8.013 -5.012 1.00 96.38 79 ALA A O 1
ATOM 6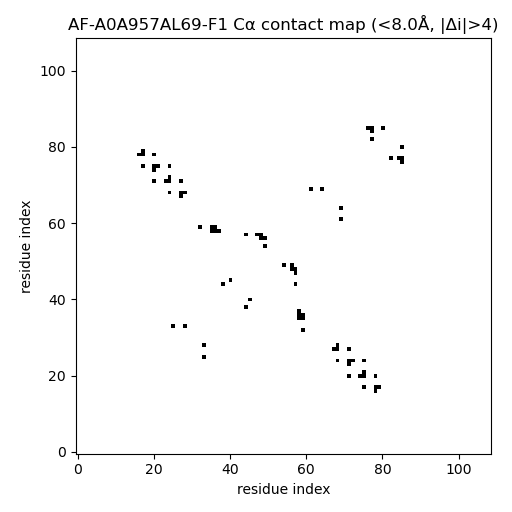11 N N . SER A 1 80 ? 5.348 -6.274 -3.740 1.00 95.25 80 SER A N 1
ATOM 612 C CA . SER A 1 80 ? 5.637 -5.215 -4.724 1.00 95.25 80 SER A CA 1
ATOM 613 C C . SER A 1 80 ? 7.085 -4.722 -4.698 1.00 95.25 80 SER A C 1
ATOM 615 O O . SER A 1 80 ? 7.542 -4.071 -5.639 1.00 95.25 80 SER A O 1
ATOM 617 N N . LEU A 1 81 ? 7.805 -4.988 -3.611 1.00 93.56 81 LEU A N 1
ATOM 618 C CA . LEU A 1 81 ? 9.181 -4.554 -3.404 1.00 93.56 81 LEU A CA 1
ATOM 619 C C . LEU A 1 81 ? 10.154 -5.721 -3.603 1.00 93.56 81 LEU A C 1
ATOM 621 O O . LEU A 1 81 ? 9.786 -6.891 -3.557 1.00 93.56 81 LEU A O 1
ATOM 625 N N . ARG A 1 82 ? 11.438 -5.404 -3.805 1.00 89.94 82 ARG A N 1
ATOM 626 C CA . ARG A 1 82 ? 12.500 -6.421 -3.713 1.00 89.94 82 ARG A CA 1
ATOM 627 C C . ARG A 1 82 ? 12.631 -6.908 -2.266 1.00 89.94 82 ARG A C 1
ATOM 629 O O . ARG A 1 82 ? 12.153 -6.235 -1.352 1.00 89.94 82 ARG A O 1
ATOM 636 N N . ALA A 1 83 ? 13.320 -8.031 -2.060 1.00 89.50 83 ALA A N 1
ATOM 637 C CA . ALA A 1 83 ? 13.436 -8.704 -0.763 1.00 89.50 83 ALA A CA 1
ATOM 638 C C . ALA A 1 83 ? 13.850 -7.768 0.392 1.00 89.50 83 ALA A C 1
ATOM 640 O O . ALA A 1 83 ? 13.304 -7.851 1.489 1.00 89.50 83 ALA A O 1
ATOM 641 N N . GLU A 1 84 ? 14.761 -6.828 0.139 1.00 93.69 84 GLU A N 1
ATOM 642 C CA . GLU A 1 84 ? 15.260 -5.873 1.136 1.00 93.69 84 GLU A CA 1
ATOM 643 C C . GLU A 1 84 ? 14.359 -4.639 1.291 1.00 93.69 84 GLU A C 1
ATOM 645 O O . GLU A 1 84 ? 14.462 -3.895 2.272 1.00 93.69 84 GLU A O 1
ATOM 650 N N . GLY A 1 85 ? 13.478 -4.397 0.319 1.00 93.81 85 GLY A N 1
ATOM 651 C CA . GLY A 1 85 ? 12.664 -3.193 0.231 1.00 93.81 85 GLY A CA 1
ATOM 652 C C . GLY A 1 85 ? 11.628 -3.111 1.342 1.00 93.81 85 GLY A C 1
ATOM 653 O O . GLY A 1 85 ? 11.535 -2.079 2.000 1.00 93.81 85 GLY A O 1
ATOM 654 N N . PHE A 1 86 ? 10.902 -4.197 1.619 1.00 94.88 86 PHE A N 1
ATOM 655 C CA . PHE A 1 86 ? 9.910 -4.197 2.698 1.00 94.88 86 PHE A CA 1
ATOM 656 C C . PHE A 1 86 ? 10.533 -4.003 4.093 1.00 94.88 86 PHE A C 1
ATOM 658 O O . PHE A 1 86 ? 10.096 -3.086 4.797 1.00 94.88 86 PHE A O 1
ATOM 665 N N . PRO A 1 87 ? 11.581 -4.755 4.494 1.00 95.94 87 PRO A N 1
ATOM 666 C CA . PRO A 1 87 ? 12.310 -4.478 5.730 1.00 95.94 87 PRO A CA 1
ATOM 667 C C . PRO A 1 87 ? 12.791 -3.026 5.820 1.00 95.94 87 PRO A C 1
ATOM 669 O O . PRO A 1 87 ? 12.585 -2.374 6.840 1.00 95.94 87 PRO A O 1
ATOM 672 N N . THR A 1 88 ? 13.345 -2.484 4.733 1.00 96.31 88 THR A N 1
ATOM 673 C CA . THR A 1 88 ? 13.826 -1.096 4.690 1.00 96.31 88 THR A CA 1
ATOM 674 C C . THR A 1 88 ? 12.688 -0.095 4.895 1.00 96.31 88 THR A C 1
ATOM 676 O O . THR A 1 88 ? 12.810 0.814 5.717 1.00 96.31 88 THR A O 1
ATOM 679 N N . SER A 1 89 ? 11.551 -0.271 4.213 1.00 94.69 89 SER A N 1
ATOM 680 C CA . SER A 1 89 ? 10.358 0.559 4.413 1.00 94.69 89 SER A CA 1
ATOM 681 C C . SER A 1 89 ? 9.888 0.522 5.867 1.00 94.69 89 SER A C 1
ATOM 683 O O . SER A 1 89 ? 9.596 1.570 6.440 1.00 94.69 89 SER A O 1
ATOM 685 N N . ARG A 1 90 ? 9.872 -0.662 6.494 1.00 94.00 90 ARG A N 1
ATOM 686 C CA . ARG A 1 90 ? 9.529 -0.816 7.914 1.00 94.00 90 ARG A CA 1
ATOM 687 C C . ARG A 1 90 ? 10.514 -0.081 8.815 1.00 94.00 90 ARG A C 1
ATOM 689 O O . ARG A 1 90 ? 10.065 0.640 9.700 1.00 94.00 90 ARG A O 1
ATOM 696 N N . THR A 1 91 ? 11.817 -0.200 8.569 1.00 95.88 91 THR A N 1
ATOM 697 C CA . THR A 1 91 ? 12.857 0.504 9.331 1.00 95.88 91 THR A CA 1
ATOM 698 C C . THR A 1 91 ? 12.705 2.020 9.236 1.00 95.88 91 THR A C 1
ATOM 700 O O . THR A 1 91 ? 12.798 2.686 10.260 1.00 95.88 91 THR A O 1
ATOM 703 N N . ILE A 1 92 ? 12.399 2.571 8.057 1.00 92.50 92 ILE A N 1
ATOM 704 C CA . ILE A 1 92 ? 12.195 4.020 7.858 1.00 92.50 92 ILE A CA 1
ATOM 705 C C . ILE A 1 92 ? 10.959 4.542 8.616 1.00 92.50 92 ILE A C 1
ATOM 707 O O . ILE A 1 92 ? 10.947 5.686 9.073 1.00 92.50 92 ILE A O 1
ATOM 711 N N . MET A 1 93 ? 9.924 3.718 8.808 1.00 91.56 93 MET A N 1
ATOM 712 C CA . MET A 1 93 ? 8.738 4.121 9.575 1.00 91.56 93 MET A CA 1
ATOM 713 C C . MET A 1 93 ? 9.038 4.378 11.062 1.00 91.56 93 MET A C 1
ATOM 715 O O . MET A 1 93 ? 8.342 5.191 11.673 1.00 91.56 93 MET A O 1
ATOM 719 N N . LEU A 1 94 ? 10.062 3.736 11.647 1.00 90.75 94 LEU A N 1
ATOM 720 C CA . LEU A 1 94 ? 10.417 3.924 13.061 1.00 90.75 94 LEU A CA 1
ATOM 721 C C . LEU A 1 94 ? 10.921 5.351 13.359 1.00 90.75 94 LEU A C 1
ATOM 723 O O . LEU A 1 94 ? 10.317 6.004 14.211 1.00 90.75 94 LEU A O 1
ATOM 727 N N . PRO A 1 95 ? 11.943 5.895 12.663 1.00 90.31 95 PRO A N 1
ATOM 728 C CA . PRO A 1 95 ? 12.342 7.291 12.825 1.00 90.31 95 PRO A CA 1
ATOM 729 C C . PRO A 1 95 ? 11.189 8.279 12.626 1.00 90.31 95 PRO A C 1
ATOM 731 O O . PRO A 1 95 ? 11.057 9.214 13.413 1.00 90.31 95 PRO A O 1
ATOM 734 N N . ASN A 1 96 ? 10.315 8.049 11.637 1.00 85.44 96 ASN A N 1
ATOM 735 C CA . ASN A 1 96 ? 9.147 8.906 11.394 1.00 85.44 96 ASN A CA 1
ATOM 736 C C . ASN A 1 96 ? 8.181 8.916 12.587 1.00 85.44 96 ASN A C 1
ATOM 738 O O . ASN A 1 96 ? 7.625 9.960 12.939 1.00 85.44 96 ASN A O 1
ATOM 742 N N . HIS A 1 97 ? 7.984 7.763 13.233 1.00 86.56 97 HIS A N 1
ATOM 743 C CA . HIS A 1 97 ? 7.191 7.675 14.454 1.00 86.56 97 HIS A CA 1
ATOM 744 C C . HIS A 1 97 ? 7.820 8.504 15.583 1.00 86.56 97 HIS A C 1
ATOM 746 O O . HIS A 1 97 ? 7.140 9.367 16.143 1.00 86.56 97 HIS A O 1
ATOM 752 N N . THR A 1 98 ? 9.119 8.315 15.844 1.00 90.38 98 THR A N 1
ATOM 753 C CA . THR A 1 98 ? 9.870 9.050 16.875 1.00 90.38 98 THR A CA 1
ATOM 754 C C . THR A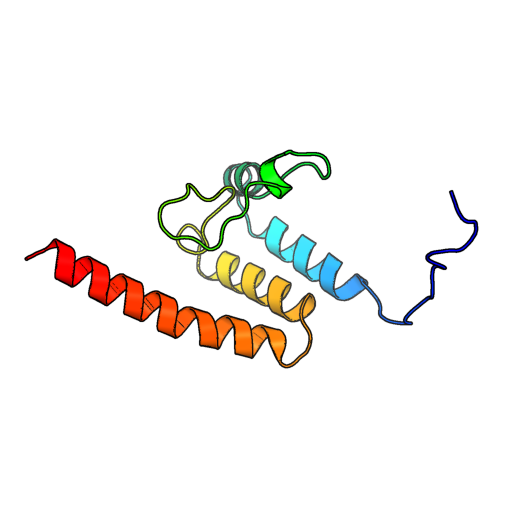 1 98 ? 9.857 10.559 16.632 1.00 90.38 98 THR A C 1
ATOM 756 O O . THR A 1 98 ? 9.581 11.332 17.547 1.00 90.38 98 THR A O 1
ATOM 759 N N . GLN A 1 99 ? 10.085 11.008 15.396 1.00 85.75 99 GLN A N 1
ATOM 760 C CA . GLN A 1 99 ? 10.003 12.426 15.036 1.00 85.75 99 GLN A CA 1
ATOM 761 C C . GLN A 1 99 ? 8.614 13.003 15.340 1.00 85.75 99 GLN A C 1
ATOM 763 O O . GLN A 1 99 ? 8.503 14.086 15.918 1.00 85.75 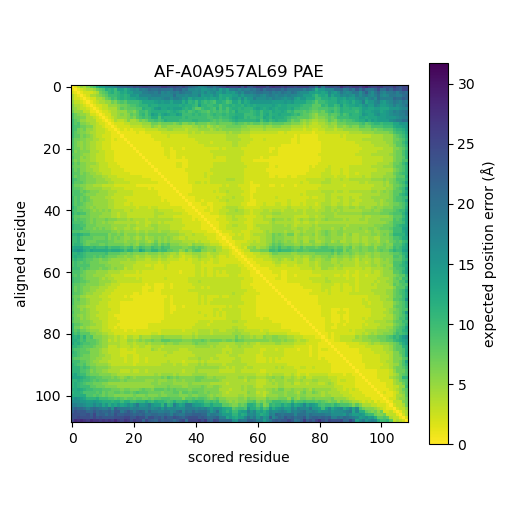99 GLN A O 1
ATOM 768 N N . GLY A 1 100 ? 7.551 12.265 15.008 1.00 85.44 100 GLY A N 1
ATOM 769 C CA . GLY A 1 100 ? 6.186 12.665 15.330 1.00 85.44 100 GLY A CA 1
ATOM 770 C C . GLY A 1 100 ? 5.922 12.763 16.837 1.00 85.44 100 GLY A C 1
ATOM 771 O O . GLY A 1 100 ? 5.173 13.641 17.264 1.00 85.44 100 GLY A O 1
ATOM 772 N N . GLU A 1 101 ? 6.521 11.889 17.649 1.00 89.69 101 GLU A N 1
ATOM 773 C CA . GLU A 1 101 ? 6.451 11.954 19.117 1.00 89.69 101 GLU A CA 1
ATOM 774 C C . GLU A 1 101 ? 7.108 13.234 19.649 1.00 89.69 101 GLU A C 1
ATOM 776 O O . GLU A 1 101 ? 6.483 13.992 20.394 1.00 89.69 101 GLU A O 1
ATOM 781 N N . LEU A 1 102 ? 8.329 13.526 19.192 1.00 89.19 102 LEU A N 1
ATOM 782 C CA . LEU A 1 102 ? 9.098 14.701 19.607 1.00 89.19 102 LEU A CA 1
ATOM 783 C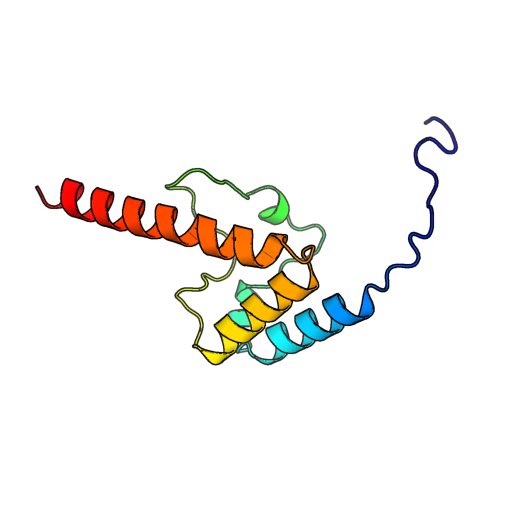 C . LEU A 1 102 ? 8.399 16.013 19.229 1.00 89.19 102 LEU A C 1
ATOM 785 O O . LEU A 1 102 ? 8.288 16.916 20.058 1.00 89.19 102 LEU A O 1
ATOM 789 N N . GLN A 1 103 ? 7.855 16.108 18.011 1.00 83.56 103 GLN A N 1
ATOM 790 C CA . GLN A 1 103 ? 7.094 17.282 17.572 1.00 83.56 103 GLN A CA 1
ATOM 791 C C . GLN A 1 103 ? 5.814 17.499 18.397 1.00 83.56 103 GLN A C 1
ATOM 793 O O . GLN A 1 103 ? 5.436 18.644 18.649 1.00 83.56 103 GLN A O 1
ATOM 798 N N . ARG A 1 104 ? 5.133 16.427 18.834 1.00 81.06 104 ARG A N 1
ATOM 799 C CA . ARG A 1 104 ? 3.965 16.541 19.728 1.00 81.06 104 ARG A CA 1
ATOM 800 C C . ARG A 1 104 ? 4.359 17.056 21.109 1.00 81.06 104 ARG A C 1
ATOM 802 O O . ARG A 1 104 ? 3.629 17.876 21.656 1.00 81.06 104 ARG A O 1
ATOM 809 N N . CYS A 1 105 ? 5.479 16.594 21.662 1.00 66.06 105 CYS A N 1
ATOM 810 C CA . CYS A 1 105 ? 5.991 17.084 22.942 1.00 66.06 105 CYS A CA 1
ATOM 811 C C . CYS A 1 105 ? 6.378 18.567 22.868 1.00 66.06 105 CYS A C 1
ATOM 813 O O . CYS A 1 105 ? 5.983 19.335 23.737 1.00 66.06 105 CYS A O 1
ATOM 815 N N . ALA A 1 106 ? 7.059 18.988 21.798 1.00 62.31 106 ALA A N 1
ATOM 816 C CA . ALA A 1 106 ? 7.466 20.381 21.604 1.00 62.31 106 ALA A CA 1
ATOM 817 C C . ALA A 1 106 ? 6.283 21.358 21.462 1.00 62.31 106 ALA A C 1
ATOM 819 O O . ALA A 1 106 ? 6.399 22.502 21.871 1.00 62.31 106 ALA A O 1
ATOM 820 N N . LYS A 1 107 ? 5.142 20.917 20.911 1.00 61.00 107 LYS A N 1
ATOM 821 C CA . LYS A 1 107 ? 3.916 21.735 20.787 1.00 61.00 107 LYS A CA 1
ATOM 822 C C . LYS A 1 107 ? 3.088 21.840 22.077 1.00 61.00 107 LYS A C 1
ATOM 824 O O . LYS A 1 107 ? 2.104 22.571 22.092 1.00 61.00 107 LYS A O 1
ATOM 829 N N . LYS A 1 108 ? 3.407 21.049 23.108 1.00 55.19 108 LYS A N 1
ATOM 830 C CA . LYS A 1 108 ? 2.715 21.059 24.413 1.00 55.19 108 LYS A CA 1
ATOM 831 C C . LYS A 1 108 ? 3.399 21.959 25.451 1.00 55.19 108 LYS A C 1
ATOM 833 O O . LYS A 1 108 ? 2.844 22.122 26.535 1.00 55.19 108 LYS A O 1
ATOM 838 N N . LEU A 1 109 ? 4.584 22.477 25.130 1.00 46.31 109 LEU A N 1
ATOM 839 C CA . LEU A 1 109 ? 5.324 23.487 25.890 1.00 46.31 109 LEU A CA 1
ATOM 840 C C . LEU A 1 109 ? 5.042 24.870 25.297 1.00 46.31 109 LEU A C 1
ATOM 842 O O . LEU A 1 109 ? 5.032 25.834 26.089 1.00 46.31 109 LEU A O 1
#

pLDDT: mean 90.9, std 8.93, range [46.31, 98.62]

Sequence (109 aa):
MIPDLFPLHATGVSTGPVRAAGEAFLASLTETQRQTALFPVDDDAWRLWSNVDGYQRQGMSLREMSDDQREAAFALMAASLRAEGFPTSRTIMLPNHTQGELQRCAKKL